Protein AF-A0A2D7S2A0-F1 (afdb_monomer_lite)

Secondary structure (DSSP, 8-state):
----EEEEEBTTT--EEEEEGGGEEEEEE---SSTT-TT----EEEEETTS-EEEESS-HHHHHHHHHHHHHHH--

Structure (mmCIF, N/CA/C/O backbone):
data_AF-A0A2D7S2A0-F1
#
_entry.id   AF-A0A2D7S2A0-F1
#
loop_
_atom_site.group_PDB
_atom_site.id
_atom_site.type_symbol
_atom_site.label_atom_id
_atom_site.label_alt_id
_atom_site.label_comp_id
_atom_site.label_asym_id
_atom_site.label_entity_id
_atom_site.label_seq_id
_atom_site.pdbx_PDB_ins_code
_atom_site.Cartn_x
_atom_site.Cartn_y
_atom_site.Cartn_z
_atom_site.occupancy
_atom_site.B_iso_or_equiv
_atom_site.auth_seq_id
_atom_site.auth_comp_id
_atom_site.auth_asym_id
_atom_site.auth_atom_id
_atom_site.pdbx_PDB_model_num
ATOM 1 N N . MET A 1 1 ? -13.555 1.415 15.555 1.00 51.88 1 MET A N 1
ATOM 2 C CA . MET A 1 1 ? -12.190 1.675 15.055 1.00 51.88 1 MET A CA 1
ATOM 3 C C . MET A 1 1 ? -12.322 2.354 13.706 1.00 51.88 1 MET A C 1
ATOM 5 O O . MET A 1 1 ? -12.989 1.794 12.844 1.00 51.88 1 MET A O 1
ATOM 9 N N . SER A 1 2 ? -11.798 3.571 13.553 1.00 55.06 2 SER A N 1
ATOM 10 C CA . SER A 1 2 ? -11.738 4.224 12.241 1.00 55.06 2 SER A CA 1
ATOM 11 C C . SER A 1 2 ? -10.715 3.479 11.386 1.00 55.06 2 SER A C 1
ATOM 13 O O . SER A 1 2 ? -9.619 3.192 11.863 1.00 55.06 2 SER A O 1
ATOM 15 N N . ALA A 1 3 ? -11.078 3.096 10.166 1.00 65.50 3 ALA A N 1
ATOM 16 C CA . ALA A 1 3 ? -10.140 2.474 9.244 1.00 65.50 3 ALA A CA 1
ATOM 17 C C . ALA A 1 3 ? -9.294 3.579 8.603 1.00 65.50 3 ALA A C 1
ATOM 19 O O . ALA A 1 3 ? -9.832 4.416 7.880 1.00 65.50 3 ALA 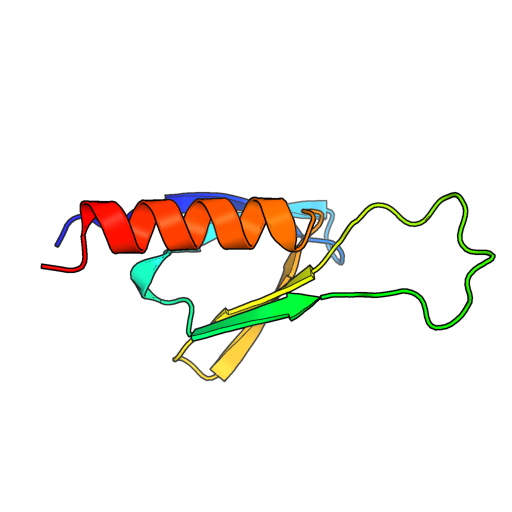A O 1
ATOM 20 N N . VAL A 1 4 ? -7.984 3.589 8.858 1.00 85.50 4 VAL A N 1
ATOM 21 C CA . VAL A 1 4 ? -7.065 4.443 8.097 1.00 85.50 4 VAL A CA 1
ATOM 22 C C . VAL A 1 4 ? -6.867 3.813 6.725 1.00 85.50 4 VAL A C 1
ATOM 24 O O . VAL A 1 4 ? -6.521 2.633 6.608 1.00 85.50 4 VAL A O 1
ATOM 27 N N . LEU A 1 5 ? -7.150 4.600 5.692 1.00 92.00 5 LEU A N 1
ATOM 28 C CA . LEU A 1 5 ? -7.091 4.196 4.296 1.00 92.00 5 LEU A CA 1
ATOM 29 C C . LEU A 1 5 ? -5.916 4.906 3.630 1.00 92.00 5 LEU A C 1
ATOM 31 O O . LEU A 1 5 ? -5.790 6.124 3.751 1.00 92.00 5 LEU A O 1
ATOM 35 N N . ARG A 1 6 ? -5.093 4.157 2.896 1.00 95.06 6 ARG A N 1
ATOM 36 C CA . ARG A 1 6 ? -4.093 4.720 1.978 1.00 95.06 6 ARG A CA 1
ATOM 37 C C . ARG A 1 6 ? -4.379 4.254 0.566 1.00 95.06 6 ARG A C 1
ATOM 39 O O . ARG A 1 6 ? -4.853 3.137 0.364 1.00 95.06 6 ARG A O 1
ATOM 46 N N . THR A 1 7 ? -4.083 5.108 -0.401 1.00 96.31 7 THR A N 1
ATOM 47 C CA . THR A 1 7 ? -4.229 4.784 -1.818 1.00 96.31 7 THR A CA 1
ATOM 48 C C . THR A 1 7 ? -2.851 4.570 -2.415 1.00 96.31 7 THR A C 1
ATOM 50 O O . THR A 1 7 ? -1.993 5.440 -2.304 1.00 96.31 7 THR A 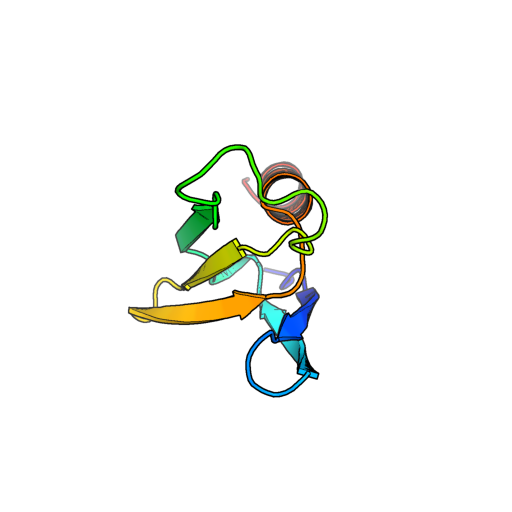O 1
ATOM 53 N N . 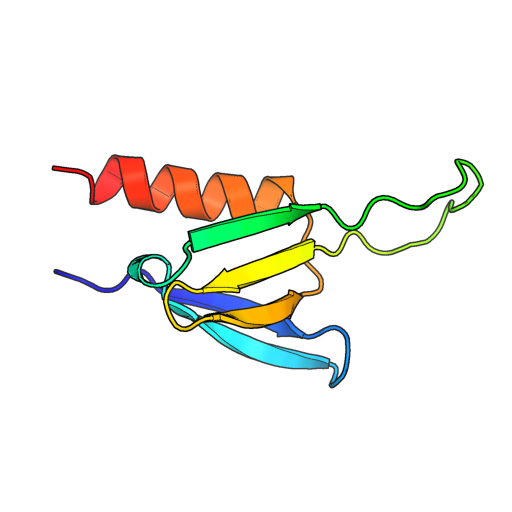TYR A 1 8 ? -2.656 3.435 -3.081 1.00 95.50 8 TYR A N 1
ATOM 54 C CA . TYR A 1 8 ? -1.430 3.138 -3.818 1.00 95.50 8 TYR A CA 1
ATOM 55 C C . TYR A 1 8 ? -1.753 2.720 -5.246 1.00 95.50 8 TYR A C 1
ATOM 57 O O . TYR A 1 8 ? -2.836 2.212 -5.528 1.00 95.50 8 TYR A O 1
ATOM 65 N N . THR A 1 9 ? -0.793 2.883 -6.153 1.00 96.31 9 THR A N 1
ATOM 66 C CA . THR A 1 9 ? -0.905 2.372 -7.525 1.00 96.31 9 THR A CA 1
ATOM 67 C C . THR A 1 9 ? -0.311 0.971 -7.609 1.00 96.31 9 THR A C 1
ATOM 69 O O . THR A 1 9 ? 0.830 0.758 -7.203 1.00 96.31 9 THR A O 1
ATOM 72 N N . THR A 1 10 ? -1.042 0.010 -8.166 1.00 95.25 10 THR A N 1
ATOM 73 C CA . THR A 1 10 ? -0.545 -1.355 -8.371 1.00 95.25 10 THR A CA 1
ATOM 74 C C . THR A 1 10 ? 0.492 -1.422 -9.493 1.00 95.25 10 THR A C 1
ATOM 76 O O . THR A 1 10 ? 0.411 -0.714 -10.500 1.00 95.25 10 THR A O 1
ATOM 79 N N . VAL A 1 11 ? 1.474 -2.314 -9.359 1.00 92.62 11 VAL A N 1
ATOM 80 C CA . VAL A 1 11 ? 2.504 -2.508 -10.393 1.00 92.62 11 VAL A CA 1
ATOM 81 C C . VAL A 1 11 ? 1.930 -3.178 -11.641 1.00 92.62 11 VAL A C 1
ATOM 83 O O . VAL A 1 11 ? 2.219 -2.734 -12.754 1.00 92.62 11 VAL A O 1
ATOM 86 N N . ASN A 1 12 ? 1.112 -4.217 -11.458 1.00 87.81 12 ASN A N 1
ATOM 87 C CA . ASN A 1 12 ? 0.641 -5.107 -12.523 1.00 87.81 12 ASN A CA 1
ATOM 88 C C . ASN A 1 12 ? -0.400 -4.469 -13.454 1.00 87.81 12 ASN A C 1
ATOM 90 O O . ASN A 1 12 ? -0.369 -4.715 -14.656 1.00 87.81 12 ASN A O 1
ATOM 94 N N . SER A 1 13 ? -1.324 -3.674 -12.912 1.00 89.19 13 SER A N 1
ATOM 95 C CA . SER A 1 13 ? -2.438 -3.094 -13.668 1.00 89.19 13 SER A CA 1
ATOM 96 C C . SER A 1 13 ? -2.399 -1.567 -13.730 1.00 89.19 13 SER A C 1
ATOM 98 O O . SER A 1 13 ? -3.259 -0.969 -14.370 1.00 89.19 13 SER A O 1
ATOM 100 N N . SER A 1 14 ? -1.401 -0.924 -13.106 1.00 92.50 14 SER A N 1
ATOM 101 C CA . SER A 1 14 ? -1.309 0.543 -12.992 1.00 92.50 14 SER A CA 1
ATOM 102 C C . SER A 1 14 ? -2.603 1.167 -12.459 1.00 92.50 14 SER A C 1
ATOM 104 O O . SER A 1 14 ? -3.012 2.234 -12.906 1.00 92.50 14 SER A O 1
ATOM 106 N N . THR A 1 15 ? -3.292 0.463 -11.562 1.00 94.31 15 THR A N 1
ATOM 107 C CA . THR A 1 15 ? -4.601 0.869 -11.044 1.00 94.31 15 THR A CA 1
ATOM 108 C C . THR A 1 15 ? -4.440 1.369 -9.622 1.00 94.31 15 THR A C 1
ATOM 110 O O . THR A 1 15 ? -3.687 0.785 -8.845 1.00 94.31 15 THR A O 1
ATOM 113 N N . GLU A 1 16 ? -5.159 2.427 -9.266 1.00 95.69 16 GLU A N 1
ATOM 114 C CA . GLU A 1 16 ? -5.249 2.853 -7.875 1.00 95.69 16 GLU A CA 1
ATOM 115 C C . GLU A 1 16 ? -6.036 1.827 -7.059 1.00 95.69 16 GLU A C 1
ATOM 117 O O . GLU A 1 16 ? -7.093 1.341 -7.468 1.00 95.69 16 GLU A O 1
ATOM 122 N N . MET A 1 17 ? -5.513 1.494 -5.888 1.00 93.50 17 MET A N 1
ATOM 123 C CA . MET A 1 17 ? -6.167 0.626 -4.929 1.00 93.50 17 MET A CA 1
ATOM 124 C C . MET A 1 17 ? -6.143 1.256 -3.546 1.00 93.50 17 MET A C 1
ATOM 126 O O . MET A 1 17 ? -5.166 1.893 -3.154 1.00 93.50 17 MET A O 1
ATOM 130 N N . VAL A 1 18 ? -7.206 1.013 -2.787 1.00 95.38 18 VAL A N 1
ATOM 131 C CA . VAL A 1 18 ? -7.277 1.405 -1.383 1.00 95.38 18 VAL A CA 1
ATOM 132 C C . VAL A 1 18 ? -6.792 0.247 -0.521 1.00 95.38 18 VAL A C 1
ATOM 134 O O . VAL A 1 18 ? -7.320 -0.864 -0.589 1.00 95.38 18 VAL A O 1
ATOM 137 N N . VAL A 1 19 ? -5.790 0.520 0.304 1.00 95.00 19 VAL A N 1
ATOM 138 C CA . VAL A 1 19 ? -5.270 -0.383 1.325 1.00 95.00 19 VAL A CA 1
ATOM 139 C C . VAL A 1 19 ? -5.804 0.077 2.673 1.00 95.00 19 VAL A C 1
ATOM 141 O O . VAL A 1 19 ? -5.633 1.224 3.086 1.00 95.00 19 VAL A O 1
ATOM 144 N N . VAL A 1 20 ? -6.466 -0.844 3.367 1.00 94.38 20 VAL A N 1
ATOM 145 C CA . VAL A 1 20 ? -6.907 -0.650 4.747 1.00 94.38 20 VAL A CA 1
ATOM 146 C C . VAL A 1 20 ? -5.726 -0.976 5.658 1.00 94.38 20 VAL A C 1
ATOM 148 O O . VAL A 1 20 ? -5.352 -2.146 5.752 1.00 94.38 20 VAL A O 1
ATOM 151 N N . MET A 1 21 ? -5.142 0.028 6.321 1.00 94.31 21 MET A N 1
ATOM 152 C CA . MET A 1 21 ? -3.912 -0.144 7.117 1.00 94.31 21 MET A CA 1
ATOM 153 C C . MET A 1 21 ? -4.070 -1.210 8.205 1.00 94.31 21 MET A C 1
ATOM 155 O O . MET A 1 21 ? -3.189 -2.037 8.403 1.00 94.31 21 MET A O 1
ATOM 159 N N . SER A 1 22 ? -5.245 -1.276 8.837 1.00 94.06 22 SER A N 1
ATOM 160 C CA . SER A 1 22 ? -5.550 -2.269 9.873 1.00 94.06 22 SER A CA 1
ATOM 161 C C . SER A 1 22 ? -5.576 -3.723 9.384 1.00 94.06 22 SER A C 1
ATOM 163 O O . SER A 1 22 ? -5.552 -4.639 10.202 1.00 94.06 22 SER A O 1
ATOM 165 N N . ALA A 1 23 ? -5.654 -3.955 8.071 1.00 95.25 23 ALA A N 1
ATOM 166 C CA . ALA A 1 23 ? -5.657 -5.290 7.480 1.00 95.25 23 ALA A CA 1
ATOM 167 C C . ALA A 1 23 ? -4.256 -5.761 7.055 1.00 95.25 23 ALA A C 1
ATOM 169 O O . ALA A 1 23 ? -4.099 -6.926 6.666 1.00 95.25 23 ALA A O 1
ATOM 170 N N . VAL A 1 24 ? -3.264 -4.867 7.080 1.00 96.19 24 VAL A N 1
ATOM 171 C CA . VAL A 1 24 ? -1.889 -5.161 6.675 1.00 96.19 24 VAL A CA 1
ATOM 172 C C . VAL A 1 24 ? -1.205 -5.983 7.760 1.00 96.19 24 VAL A C 1
ATOM 174 O O . VAL A 1 24 ? -1.211 -5.619 8.928 1.00 96.19 24 VAL A O 1
ATOM 177 N N . SER A 1 25 ? -0.605 -7.099 7.354 1.00 96.50 25 SER A N 1
ATOM 178 C CA . SER A 1 25 ? 0.193 -7.954 8.228 1.00 96.50 25 SER A CA 1
ATOM 179 C C . SER A 1 25 ? 1.662 -7.557 8.233 1.00 96.50 25 SER A C 1
ATOM 181 O O . SER A 1 25 ? 2.272 -7.541 9.296 1.00 96.50 25 SER A O 1
ATOM 183 N N . HIS A 1 26 ? 2.244 -7.345 7.054 1.00 95.50 26 HIS A N 1
ATOM 184 C CA . HIS A 1 26 ? 3.637 -6.946 6.880 1.00 95.50 26 HIS A CA 1
ATOM 185 C C . HIS A 1 26 ? 3.866 -6.424 5.458 1.00 95.50 26 HIS A C 1
ATOM 187 O O . HIS A 1 26 ? 3.080 -6.693 4.543 1.00 95.50 26 HIS A O 1
ATOM 193 N N . VAL A 1 27 ? 4.963 -5.694 5.279 1.00 96.56 27 VAL A N 1
ATOM 194 C CA . VAL A 1 27 ? 5.434 -5.197 3.983 1.00 96.56 27 VAL A CA 1
ATOM 195 C C . VAL A 1 27 ? 6.729 -5.924 3.639 1.00 96.56 27 VAL A C 1
ATOM 197 O O . VAL A 1 27 ? 7.527 -6.228 4.525 1.00 96.56 27 VAL A O 1
ATOM 200 N N . ILE A 1 28 ? 6.932 -6.236 2.362 1.00 94.94 28 ILE A N 1
ATOM 201 C CA . ILE A 1 28 ? 8.149 -6.877 1.860 1.00 94.94 28 ILE A CA 1
ATOM 202 C C . ILE A 1 28 ? 8.782 -5.945 0.835 1.00 94.94 28 ILE A C 1
ATOM 204 O O . ILE A 1 28 ? 8.146 -5.565 -0.151 1.00 94.94 28 ILE A O 1
ATOM 208 N N . ASP A 1 29 ? 10.037 -5.588 1.074 1.00 92.31 29 ASP A N 1
ATOM 209 C CA . ASP A 1 29 ? 10.813 -4.751 0.169 1.00 92.31 29 ASP A CA 1
ATOM 210 C C . ASP A 1 29 ? 11.126 -5.494 -1.141 1.00 92.31 29 ASP A C 1
ATOM 212 O O . ASP A 1 29 ? 11.541 -6.656 -1.127 1.00 92.31 29 ASP A O 1
ATOM 216 N N . ASN A 1 30 ? 10.932 -4.826 -2.278 1.00 88.94 30 ASN A N 1
ATOM 217 C CA . ASN A 1 30 ? 11.272 -5.358 -3.594 1.00 88.94 30 ASN A CA 1
ATOM 218 C C . ASN A 1 30 ? 12.660 -4.852 -4.018 1.00 88.94 30 ASN A C 1
ATOM 220 O O . ASN A 1 30 ? 12.790 -4.062 -4.956 1.00 88.94 30 ASN A O 1
ATOM 224 N N . LYS A 1 31 ? 13.703 -5.301 -3.309 1.00 79.81 31 LYS A N 1
ATOM 225 C CA . LYS A 1 31 ? 15.088 -4.928 -3.626 1.00 79.81 31 LYS A CA 1
ATOM 226 C C . LYS A 1 31 ? 15.559 -5.603 -4.921 1.00 79.81 31 LYS A C 1
ATOM 228 O O . LYS A 1 31 ? 15.350 -6.809 -5.083 1.00 79.81 31 LYS A O 1
ATOM 233 N N . PRO A 1 32 ? 16.243 -4.878 -5.823 1.00 71.69 32 PRO A N 1
ATOM 234 C CA . PRO A 1 32 ? 16.871 -5.493 -6.982 1.00 71.69 32 PRO A CA 1
ATOM 235 C C . PRO A 1 32 ? 17.989 -6.448 -6.542 1.00 71.69 32 PRO A C 1
ATOM 237 O O . PRO A 1 32 ? 18.740 -6.171 -5.610 1.00 71.69 32 PRO A O 1
ATOM 240 N N . ILE A 1 33 ? 18.114 -7.577 -7.243 1.00 69.19 33 ILE A N 1
ATOM 241 C CA . ILE A 1 33 ? 19.142 -8.601 -6.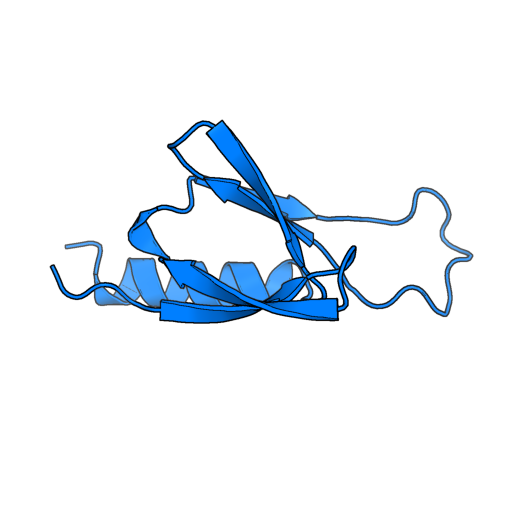980 1.00 69.19 33 ILE A CA 1
ATOM 242 C C . ILE A 1 33 ? 20.540 -8.119 -7.431 1.00 69.19 33 ILE A C 1
ATOM 244 O O . ILE A 1 33 ? 21.551 -8.650 -6.980 1.00 69.19 33 ILE A O 1
ATOM 248 N N . SER A 1 34 ? 20.614 -7.092 -8.287 1.00 65.06 34 SER A N 1
ATOM 249 C CA . SER A 1 34 ? 21.863 -6.482 -8.758 1.00 65.06 34 SER A CA 1
ATOM 250 C C . SER A 1 34 ? 21.873 -4.966 -8.552 1.00 65.06 34 SER A C 1
ATOM 252 O O . SER A 1 34 ? 20.910 -4.286 -8.922 1.00 65.06 34 SER A O 1
ATOM 254 N N . GLU A 1 35 ? 22.996 -4.442 -8.048 1.00 60.62 35 GLU A N 1
ATOM 255 C CA . GLU A 1 35 ? 23.245 -3.007 -7.801 1.00 60.62 35 GLU A CA 1
ATOM 256 C C . GLU A 1 35 ? 23.132 -2.129 -9.064 1.00 60.62 35 GLU A C 1
ATOM 258 O O . GLU A 1 35 ? 22.945 -0.922 -8.962 1.00 60.62 35 GLU A O 1
ATOM 263 N N . ASP A 1 36 ? 23.152 -2.729 -10.258 1.00 57.78 36 ASP A N 1
ATOM 264 C CA . ASP A 1 36 ? 23.113 -2.042 -11.559 1.00 57.78 36 ASP A CA 1
ATOM 265 C C . ASP A 1 36 ? 21.706 -1.593 -12.019 1.00 57.78 36 ASP A C 1
ATOM 267 O O . ASP A 1 36 ? 21.468 -1.290 -13.189 1.00 57.78 36 ASP A O 1
ATOM 271 N N . SER A 1 37 ? 20.733 -1.539 -11.107 1.00 54.44 37 SER A N 1
ATOM 272 C CA . SER A 1 37 ? 19.342 -1.183 -11.426 1.00 54.44 37 SER A CA 1
ATOM 273 C C . SER A 1 37 ? 19.076 0.307 -11.205 1.00 54.44 37 SER A C 1
ATOM 275 O O . SER A 1 37 ? 18.215 0.687 -10.417 1.00 54.44 37 SER A O 1
ATOM 277 N N . SER A 1 38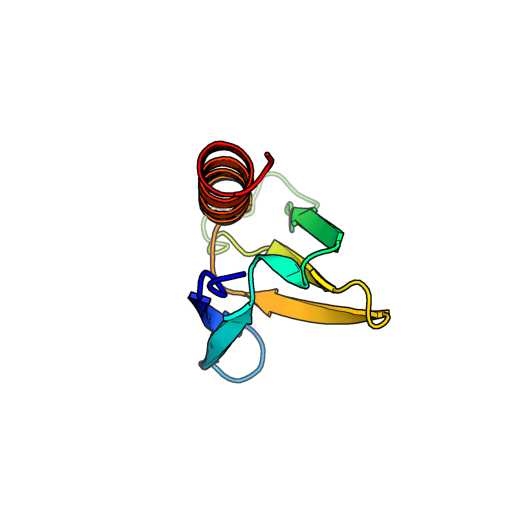 ? 19.794 1.162 -11.934 1.00 51.22 38 SER A N 1
ATOM 278 C CA . SER A 1 38 ? 19.718 2.636 -11.870 1.00 51.22 38 SER A CA 1
ATOM 279 C C . SER A 1 38 ? 18.360 3.257 -12.261 1.00 51.22 38 SER A C 1
ATOM 281 O O . SER A 1 38 ? 18.241 4.478 -12.337 1.00 51.22 38 SER A O 1
ATOM 283 N N . ALA A 1 39 ? 17.319 2.450 -12.498 1.00 51.28 39 ALA A N 1
ATOM 284 C CA . ALA A 1 39 ? 16.014 2.922 -12.963 1.00 51.28 39 ALA A CA 1
ATOM 285 C C . ALA A 1 39 ? 14.802 2.094 -12.490 1.00 51.28 39 ALA A C 1
ATOM 287 O O . ALA A 1 39 ? 13.708 2.270 -13.030 1.00 51.28 39 ALA A O 1
ATOM 288 N N . GLN A 1 40 ? 14.937 1.184 -11.515 1.00 56.56 40 GLN A N 1
ATOM 289 C CA . GLN A 1 40 ? 13.741 0.524 -10.979 1.00 56.56 40 GLN A CA 1
ATOM 290 C C . GLN A 1 40 ? 13.019 1.463 -10.014 1.00 56.56 40 GLN A C 1
ATOM 292 O O . GLN A 1 40 ? 13.536 1.802 -8.954 1.00 56.56 40 GLN A O 1
ATOM 297 N N . ALA A 1 41 ? 11.813 1.886 -10.406 1.00 62.25 41 ALA A N 1
ATOM 298 C CA . ALA A 1 41 ? 10.888 2.574 -9.518 1.00 62.25 41 ALA A CA 1
ATOM 299 C C . ALA A 1 41 ? 10.729 1.749 -8.232 1.00 62.25 41 ALA A C 1
ATOM 301 O O . ALA A 1 41 ? 10.421 0.552 -8.296 1.00 62.25 41 ALA A O 1
ATOM 302 N N . SER A 1 42 ? 10.968 2.387 -7.086 1.00 83.00 42 SER A N 1
ATOM 303 C CA . SER A 1 42 ? 10.802 1.769 -5.777 1.00 83.00 42 SER A CA 1
ATOM 304 C C . SER A 1 42 ? 9.380 1.208 -5.674 1.00 83.00 42 SER A C 1
ATOM 306 O O . SER A 1 42 ? 8.382 1.884 -5.930 1.00 83.00 42 SER A O 1
ATOM 308 N N . SER A 1 43 ? 9.300 -0.092 -5.422 1.00 92.56 43 SER A N 1
ATOM 309 C CA . SER A 1 43 ? 8.047 -0.829 -5.289 1.00 92.56 43 SER A CA 1
ATOM 310 C C . SER A 1 43 ? 8.164 -1.769 -4.102 1.00 92.56 43 SER A C 1
ATOM 312 O O . SER A 1 43 ? 9.268 -2.121 -3.694 1.00 92.56 43 SER A O 1
ATOM 314 N N . CYS A 1 44 ? 7.041 -2.202 -3.550 1.00 95.06 44 CYS A N 1
ATOM 315 C CA . CYS A 1 44 ? 7.035 -3.151 -2.447 1.00 95.06 44 CYS A CA 1
ATOM 316 C C . CYS A 1 44 ? 5.770 -4.005 -2.478 1.00 95.06 44 CYS A C 1
ATOM 318 O O . CYS A 1 44 ? 4.791 -3.703 -3.170 1.00 95.06 44 CYS A O 1
ATOM 320 N N . TRP A 1 45 ? 5.789 -5.097 -1.724 1.00 96.50 45 TRP A N 1
ATOM 321 C CA . TRP A 1 45 ? 4.630 -5.960 -1.557 1.00 96.50 45 TRP A CA 1
ATOM 322 C C . TRP A 1 45 ? 3.954 -5.684 -0.223 1.00 96.50 45 TRP A C 1
ATOM 324 O O . TRP A 1 45 ? 4.598 -5.729 0.820 1.00 96.50 45 TRP A O 1
ATOM 334 N N . VAL A 1 46 ? 2.643 -5.462 -0.252 1.00 97.25 46 VAL A N 1
ATOM 335 C CA . VAL A 1 46 ? 1.803 -5.370 0.944 1.00 97.25 46 VAL A CA 1
ATOM 336 C C . VAL A 1 46 ? 1.109 -6.712 1.139 1.00 97.25 46 VAL A C 1
ATOM 338 O O . VAL A 1 46 ? 0.345 -7.146 0.272 1.00 97.25 46 VAL A O 1
ATOM 341 N N . HIS A 1 47 ? 1.381 -7.377 2.262 1.00 97.62 47 HIS A N 1
ATOM 342 C CA . HIS A 1 47 ? 0.746 -8.638 2.630 1.00 97.62 47 HIS A CA 1
ATOM 343 C C . HIS A 1 47 ? -0.324 -8.406 3.696 1.00 97.62 47 HIS A C 1
ATOM 345 O O . HIS A 1 47 ? -0.084 -7.737 4.700 1.00 97.62 47 HIS A O 1
ATOM 351 N N . PHE A 1 48 ? -1.511 -8.974 3.498 1.00 97.12 48 PHE A N 1
ATOM 352 C CA . PHE A 1 48 ? -2.656 -8.812 4.393 1.00 97.12 48 PHE A CA 1
ATOM 353 C C . PHE A 1 48 ? -2.832 -10.022 5.310 1.00 97.12 48 PHE A C 1
ATOM 355 O O . PHE A 1 48 ? -2.546 -11.151 4.919 1.00 97.12 48 PHE A O 1
ATOM 362 N N . HIS A 1 49 ? -3.447 -9.825 6.479 1.00 96.00 49 HIS A N 1
ATOM 363 C CA . HIS A 1 49 ? -3.826 -10.932 7.374 1.00 96.00 49 HIS A CA 1
ATOM 364 C C . HIS A 1 49 ? -4.785 -11.953 6.733 1.00 96.00 49 HIS A C 1
ATOM 366 O O . HIS A 1 49 ? -4.890 -13.084 7.194 1.00 96.00 49 HIS A O 1
ATOM 372 N N . SER A 1 50 ? -5.466 -11.577 5.645 1.00 96.31 50 SER A N 1
ATOM 373 C CA . SER A 1 50 ? -6.298 -12.488 4.847 1.00 96.31 50 SER A CA 1
ATOM 374 C C . SER A 1 50 ? -5.497 -13.480 3.987 1.00 96.31 50 SER A C 1
ATOM 376 O O . SER A 1 50 ? -6.098 -14.308 3.304 1.00 96.31 50 SER A O 1
ATOM 378 N N . GLY A 1 51 ? -4.163 -13.377 3.967 1.00 95.75 51 GLY A N 1
ATOM 379 C CA . GLY A 1 51 ? -3.271 -14.176 3.122 1.00 95.75 51 GLY A CA 1
ATOM 380 C C . GLY A 1 51 ? -3.155 -13.673 1.680 1.00 95.75 51 GLY A C 1
ATOM 381 O O . GLY A 1 51 ? -2.482 -14.295 0.861 1.00 95.75 51 GLY A O 1
ATOM 382 N N . LYS A 1 52 ? -3.809 -12.555 1.339 1.00 95.62 52 LYS A N 1
ATOM 383 C CA . LYS A 1 52 ? -3.655 -11.892 0.036 1.00 95.62 52 LYS A CA 1
ATOM 384 C C . LYS A 1 52 ? -2.417 -10.992 0.043 1.00 95.62 52 LYS A C 1
ATOM 386 O O . LYS A 1 52 ? -2.055 -10.448 1.082 1.00 95.62 52 LYS A O 1
ATOM 391 N N . SER A 1 53 ? -1.834 -10.777 -1.132 1.00 96.19 53 SER A N 1
ATOM 392 C CA . SER A 1 53 ? -0.739 -9.825 -1.341 1.00 96.19 53 SER A CA 1
ATOM 393 C C . SER A 1 53 ? -1.046 -8.912 -2.511 1.00 96.19 53 SER A C 1
ATOM 395 O O . SER A 1 53 ? -1.733 -9.315 -3.453 1.00 96.19 53 SER A O 1
ATOM 397 N N . VAL A 1 54 ? -0.475 -7.715 -2.490 1.00 95.69 54 VAL A N 1
ATOM 398 C CA . VAL A 1 54 ? -0.489 -6.811 -3.636 1.00 95.69 54 VAL A CA 1
ATOM 399 C C . VAL A 1 54 ? 0.865 -6.141 -3.826 1.00 95.69 54 VAL A C 1
ATOM 401 O O . VAL A 1 54 ? 1.544 -5.822 -2.855 1.00 95.69 54 VAL A O 1
ATOM 404 N N . HIS A 1 55 ? 1.257 -5.944 -5.083 1.00 95.88 55 HIS A N 1
ATOM 405 C CA . HIS A 1 55 ? 2.486 -5.252 -5.465 1.00 95.88 55 HIS A CA 1
ATOM 406 C C . HIS A 1 55 ? 2.160 -3.804 -5.814 1.00 95.88 55 HIS A C 1
ATOM 408 O O . HIS A 1 55 ? 1.377 -3.558 -6.739 1.00 95.88 55 HIS A O 1
ATOM 414 N N . VAL A 1 56 ? 2.752 -2.854 -5.093 1.00 95.38 56 VAL A N 1
ATOM 415 C CA . VAL A 1 56 ? 2.476 -1.420 -5.242 1.00 95.38 56 VAL A CA 1
ATOM 416 C C . VAL A 1 56 ? 3.710 -0.646 -5.698 1.00 95.38 56 VAL A C 1
ATOM 418 O O . VAL A 1 56 ? 4.841 -1.016 -5.394 1.00 95.38 56 VAL A O 1
ATOM 421 N N . ARG A 1 57 ? 3.485 0.439 -6.445 1.00 94.25 57 ARG A N 1
ATOM 422 C CA . ARG A 1 57 ? 4.487 1.426 -6.880 1.00 94.25 57 ARG A CA 1
ATOM 423 C C . ARG A 1 57 ? 4.712 2.476 -5.790 1.00 94.25 57 ARG A C 1
ATOM 425 O O . ARG A 1 57 ? 4.453 3.656 -6.001 1.00 94.25 57 ARG A O 1
ATOM 432 N N . ALA A 1 58 ? 5.108 2.014 -4.616 1.00 93.12 58 ALA A N 1
ATOM 433 C CA . ALA A 1 58 ? 5.521 2.840 -3.491 1.00 93.12 58 ALA A CA 1
ATOM 434 C C . ALA A 1 58 ? 6.791 2.229 -2.899 1.00 93.12 58 ALA A C 1
ATOM 436 O O . ALA A 1 58 ? 6.988 1.012 -2.997 1.00 93.12 58 ALA A O 1
ATOM 437 N N . SER A 1 59 ? 7.657 3.057 -2.317 1.00 92.69 59 SER A N 1
ATOM 438 C CA . SER A 1 59 ? 8.844 2.529 -1.654 1.00 92.69 59 SER A CA 1
ATOM 439 C C . SER A 1 59 ? 8.462 1.774 -0.382 1.00 92.69 59 SER A C 1
ATOM 441 O O . SER A 1 59 ? 7.403 2.002 0.202 1.00 92.69 59 SER A O 1
ATOM 443 N N . PHE A 1 60 ? 9.330 0.856 0.040 1.00 93.44 60 PHE A N 1
ATOM 444 C CA . PHE A 1 60 ? 9.154 0.163 1.311 1.00 93.44 60 PHE A CA 1
ATOM 445 C C . PHE A 1 60 ? 9.042 1.153 2.477 1.00 93.44 60 PHE A C 1
ATOM 447 O O . PHE A 1 60 ? 8.141 1.008 3.299 1.00 93.44 60 PHE A O 1
ATOM 454 N N . ASP A 1 61 ? 9.904 2.171 2.498 1.00 93.38 61 ASP A N 1
ATOM 455 C CA . ASP A 1 61 ? 9.948 3.171 3.564 1.00 93.38 61 ASP A CA 1
ATOM 456 C C . ASP A 1 61 ? 8.651 3.990 3.620 1.00 93.38 61 ASP A C 1
ATOM 458 O O . ASP A 1 61 ? 8.069 4.106 4.692 1.00 93.38 61 ASP A O 1
ATOM 462 N N . ASP A 1 62 ? 8.116 4.442 2.477 1.00 93.62 62 ASP A N 1
ATOM 463 C CA . ASP A 1 62 ? 6.855 5.206 2.449 1.00 93.62 62 ASP A CA 1
ATOM 464 C C . ASP A 1 62 ? 5.683 4.397 3.034 1.00 93.62 62 ASP A C 1
ATOM 466 O O . ASP A 1 62 ? 4.869 4.905 3.805 1.00 93.62 62 ASP A O 1
ATOM 470 N N . VAL A 1 63 ? 5.587 3.111 2.674 1.00 94.56 63 VAL A N 1
ATOM 471 C CA . VAL A 1 63 ? 4.507 2.242 3.169 1.00 94.56 63 VAL A CA 1
ATOM 472 C C . VAL A 1 63 ? 4.712 1.889 4.645 1.00 94.56 63 VAL A C 1
ATOM 474 O O . VAL A 1 63 ? 3.737 1.749 5.386 1.00 94.56 63 VAL A O 1
ATOM 477 N N . MET A 1 64 ? 5.960 1.749 5.095 1.00 94.69 64 MET A N 1
ATOM 478 C CA . MET A 1 64 ? 6.270 1.540 6.510 1.00 94.69 64 MET A CA 1
ATOM 479 C C . MET A 1 64 ? 5.957 2.777 7.350 1.00 94.69 64 MET A C 1
ATOM 481 O O . MET A 1 64 ? 5.352 2.625 8.408 1.00 94.69 64 MET A O 1
ATOM 485 N N . ASP A 1 65 ? 6.275 3.978 6.869 1.00 94.25 65 ASP A N 1
ATOM 486 C CA . ASP A 1 65 ? 5.933 5.239 7.532 1.00 94.25 65 ASP A CA 1
ATOM 487 C C . ASP A 1 65 ? 4.412 5.380 7.692 1.00 94.25 65 ASP A C 1
ATOM 489 O O . ASP A 1 65 ? 3.923 5.687 8.785 1.00 94.25 65 ASP A O 1
ATOM 493 N N . ASP A 1 66 ? 3.645 5.058 6.643 1.00 93.81 66 ASP A N 1
ATOM 494 C CA . ASP A 1 66 ? 2.180 5.036 6.688 1.00 93.81 66 ASP A CA 1
ATOM 495 C C . ASP A 1 66 ? 1.636 4.051 7.747 1.00 93.81 66 ASP A C 1
ATOM 497 O O . ASP A 1 66 ? 0.668 4.358 8.458 1.00 93.81 66 ASP A O 1
ATOM 501 N N . LEU A 1 67 ? 2.247 2.866 7.869 1.00 92.88 67 LEU A N 1
ATOM 502 C CA . LEU A 1 67 ? 1.874 1.856 8.866 1.00 92.88 67 LEU A CA 1
ATOM 503 C C . LEU A 1 67 ? 2.266 2.266 10.284 1.00 92.88 67 LEU A C 1
ATOM 505 O O . LEU A 1 67 ? 1.483 2.083 11.219 1.00 92.88 67 LEU A O 1
ATOM 509 N N . GLU A 1 68 ? 3.455 2.830 10.465 1.00 92.31 68 GLU A N 1
ATOM 510 C CA . GLU A 1 68 ? 3.896 3.352 11.752 1.00 92.31 68 GLU A CA 1
ATOM 511 C C . GLU A 1 68 ? 2.994 4.486 12.232 1.00 92.31 68 GLU A C 1
ATOM 513 O O . GLU A 1 68 ? 2.628 4.520 13.408 1.00 92.31 68 GLU A O 1
ATOM 518 N N . GLU A 1 69 ? 2.615 5.406 11.342 1.00 91.25 69 GLU A N 1
ATOM 519 C CA . GLU A 1 69 ? 1.666 6.476 11.648 1.00 91.25 69 GLU A CA 1
ATOM 520 C C . GLU A 1 69 ? 0.321 5.891 12.099 1.00 91.25 69 GLU A C 1
ATOM 522 O O . GLU A 1 69 ? -0.228 6.306 13.128 1.00 91.25 69 GLU A O 1
ATOM 527 N N . TYR A 1 70 ? -0.182 4.873 11.392 1.00 90.19 70 TYR A N 1
ATOM 528 C CA . TYR A 1 70 ? -1.387 4.150 11.794 1.00 90.19 70 TYR A CA 1
ATOM 529 C C . TYR A 1 70 ? -1.245 3.535 13.197 1.00 90.19 70 TYR A C 1
ATOM 531 O O . TYR A 1 70 ? -2.100 3.764 14.056 1.00 90.19 70 TYR A O 1
ATOM 539 N N . HIS A 1 71 ? -0.158 2.814 13.477 1.00 89.44 71 HIS A N 1
ATOM 540 C CA . HIS A 1 71 ? 0.064 2.197 14.787 1.00 89.44 71 HIS A CA 1
ATOM 541 C C . HIS A 1 71 ? 0.240 3.226 15.912 1.00 89.44 71 HIS A C 1
ATOM 543 O O . HIS A 1 71 ? -0.282 3.020 17.005 1.00 89.44 71 HIS A O 1
ATOM 549 N N . LYS A 1 72 ? 0.906 4.359 15.659 1.00 89.44 72 LYS A N 1
ATOM 550 C CA . LYS A 1 72 ? 1.060 5.452 16.639 1.00 89.44 72 LYS A CA 1
ATOM 551 C C . LYS A 1 72 ? -0.281 6.100 16.992 1.00 89.44 72 LYS A C 1
ATOM 553 O O . LYS A 1 72 ? -0.492 6.486 18.137 1.00 89.44 72 LYS A O 1
ATOM 558 N N . THR A 1 73 ? -1.182 6.220 16.019 1.00 86.69 73 THR A N 1
ATOM 559 C CA . THR A 1 73 ? -2.474 6.911 16.179 1.00 86.69 73 THR A CA 1
ATOM 560 C C . THR A 1 73 ? -3.617 5.999 16.638 1.00 86.69 73 THR A C 1
ATOM 562 O O . THR A 1 73 ? -4.576 6.495 17.225 1.00 86.69 73 THR A O 1
ATOM 565 N N . HIS A 1 74 ? -3.528 4.685 16.397 1.00 80.38 74 HIS A N 1
ATOM 566 C CA . HIS A 1 74 ? -4.614 3.722 16.648 1.00 80.38 74 HIS A CA 1
ATOM 567 C C . HIS A 1 74 ? -4.200 2.505 17.495 1.00 80.38 74 HIS A C 1
ATOM 569 O O . HIS A 1 74 ? -5.033 1.641 17.754 1.00 80.38 74 HIS A O 1
ATOM 575 N N . GLY A 1 75 ? -2.938 2.409 17.921 1.00 63.78 75 GLY A N 1
ATOM 576 C CA . GLY A 1 75 ? -2.397 1.291 18.705 1.00 63.78 75 GLY A CA 1
ATOM 577 C C . GLY A 1 75 ? -2.647 1.350 20.217 1.00 63.78 75 GLY A C 1
ATOM 578 O O . GLY A 1 75 ? -1.821 0.822 20.960 1.00 63.78 75 GLY A O 1
ATOM 579 N N . GLN A 1 76 ? -3.733 1.988 20.673 1.00 52.62 76 GLN A N 1
ATOM 580 C CA . GLN A 1 76 ? -4.178 1.959 22.078 1.00 52.62 76 GLN A CA 1
ATOM 581 C C . GLN A 1 76 ? -5.332 0.981 22.290 1.00 52.62 76 GLN A C 1
ATOM 583 O O . GLN A 1 76 ? -6.309 1.043 21.50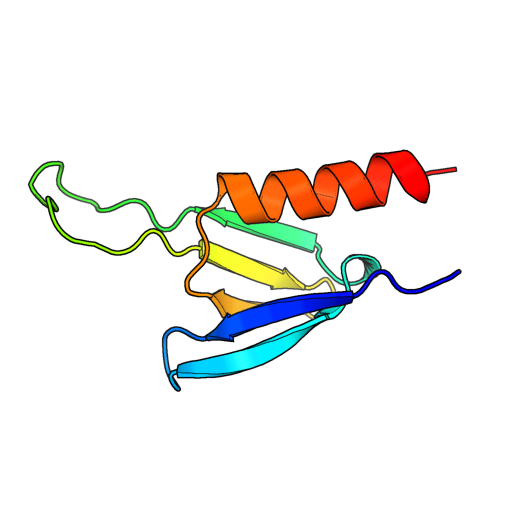8 1.00 52.62 76 GLN A O 1
#

Foldseek 3Di:
DDFDWDWFQFPPPRDIDIDGLVFFDDKAWPDDPDPPCPDDQAKIWTAGPVRDITITSDHRVVVVVSNVVCCVVPVD

Radius of gyration: 13.07 Å; chains: 1; bounding box: 35×21×36 Å

Sequence (76 aa):
MSAVLRTYTTVNSSTEMVVVMSAVSHVIDNKPISEDSSAQASSCWVHFHSGKSVHVRASFDDVMDDLEEYHKTHGQ

pLDDT: mean 86.53, std 14.24, range [51.22, 97.62]